Protein AF-A0A957KM81-F1 (afdb_monomer)

pLDDT: mean 91.2, std 4.21, range [75.12, 95.75]

Radius of gyration: 15.04 Å; Cα contacts (8 Å, |Δi|>4): 31; chains: 1; bounding box: 34×27×52 Å

Sequence (68 aa):
YDVIFYTTGAQSDRKLGIPGEDLPNSMSATEFVAWYNGHPDYRDLEVDLSCNAAIVVGVGNVAMDVAR

Mean predicted aligned error: 4.25 Å

Secondary structure (DSSP, 8-state):
------------------TTTTSTT---HHHHHHHHTT-GGGTT------SS-------SHHHHHHH-

Structure (mmCIF, N/CA/C/O backbone):
data_AF-A0A957KM81-F1
#
_entry.id   AF-A0A957KM81-F1
#
loop_
_atom_site.group_PDB
_atom_site.id
_atom_site.type_symbol
_atom_site.label_atom_id
_atom_site.label_alt_id
_atom_site.label_comp_id
_atom_site.label_asym_id
_atom_site.label_entity_id
_atom_site.label_seq_id
_atom_site.pdbx_PDB_ins_code
_atom_site.Cartn_x
_atom_site.Cartn_y
_atom_site.Cartn_z
_atom_site.occupancy
_atom_site.B_iso_or_equiv
_atom_site.auth_seq_id
_atom_site.auth_comp_id
_atom_site.auth_asym_id
_atom_site.auth_atom_id
_atom_site.pdbx_PDB_model_num
ATOM 1 N N . TYR A 1 1 ? 16.630 3.584 -31.784 1.00 75.12 1 TYR A N 1
ATOM 2 C CA . TYR A 1 1 ? 17.108 2.488 -30.928 1.00 75.12 1 TYR A CA 1
ATOM 3 C C . TYR A 1 1 ? 16.876 1.189 -31.660 1.00 75.12 1 TYR A C 1
ATOM 5 O O . TYR A 1 1 ? 15.794 1.026 -32.210 1.00 75.12 1 TYR A O 1
ATOM 13 N N . ASP A 1 2 ? 17.865 0.304 -31.661 1.00 88.38 2 ASP A N 1
ATOM 14 C CA . ASP A 1 2 ? 17.760 -1.025 -32.271 1.00 88.38 2 ASP A CA 1
ATOM 15 C C . ASP A 1 2 ? 17.049 -2.021 -31.340 1.00 88.38 2 ASP A C 1
ATOM 17 O O . ASP A 1 2 ? 16.338 -2.906 -31.804 1.00 88.38 2 ASP A O 1
ATOM 21 N N . VAL A 1 3 ? 17.174 -1.826 -30.020 1.00 84.00 3 VAL A N 1
ATOM 22 C CA . VAL A 1 3 ? 16.422 -2.534 -28.971 1.00 84.00 3 VAL A CA 1
ATOM 23 C C . VAL A 1 3 ? 16.142 -1.577 -27.809 1.00 84.00 3 VAL A C 1
ATOM 25 O O . VAL A 1 3 ? 16.954 -0.697 -27.515 1.00 84.00 3 VAL A O 1
ATOM 28 N N . ILE A 1 4 ? 14.998 -1.757 -27.142 1.00 91.50 4 ILE A N 1
ATOM 29 C CA . ILE A 1 4 ? 14.617 -1.048 -25.914 1.00 91.50 4 ILE A CA 1
ATOM 30 C C . ILE A 1 4 ? 14.306 -2.080 -24.827 1.00 91.50 4 ILE A C 1
ATOM 32 O O . ILE A 1 4 ? 13.553 -3.023 -25.065 1.00 91.50 4 ILE A O 1
ATOM 36 N N . PHE A 1 5 ? 14.858 -1.872 -23.631 1.00 90.25 5 PHE A N 1
ATOM 37 C CA . PHE A 1 5 ? 14.519 -2.633 -22.430 1.00 90.25 5 PHE A CA 1
ATOM 38 C C . PHE A 1 5 ? 13.711 -1.766 -21.468 1.00 90.25 5 PHE A C 1
ATOM 40 O O . PHE A 1 5 ? 14.090 -0.631 -21.183 1.00 90.25 5 PHE A O 1
ATOM 47 N N . TYR A 1 6 ? 12.625 -2.326 -20.939 1.00 89.94 6 TYR A N 1
ATOM 48 C CA . TYR A 1 6 ? 11.810 -1.702 -19.903 1.00 89.94 6 TYR A CA 1
ATOM 49 C C . TYR A 1 6 ? 12.101 -2.375 -18.562 1.00 89.94 6 TYR A C 1
ATOM 51 O O . TYR A 1 6 ? 11.824 -3.558 -18.379 1.00 89.94 6 TYR A O 1
ATOM 59 N N . THR A 1 7 ? 12.680 -1.616 -17.633 1.00 92.44 7 THR A N 1
ATOM 60 C CA . THR A 1 7 ? 13.113 -2.090 -16.306 1.00 92.44 7 THR A CA 1
ATOM 61 C C . THR A 1 7 ? 12.531 -1.214 -15.195 1.00 92.44 7 THR A C 1
ATOM 63 O O . THR A 1 7 ? 13.225 -0.834 -14.259 1.00 92.44 7 THR A O 1
ATOM 66 N N . THR A 1 8 ? 11.258 -0.840 -15.324 1.00 91.31 8 THR A N 1
ATOM 67 C CA . THR A 1 8 ? 10.564 0.102 -14.424 1.00 91.31 8 THR A CA 1
ATOM 68 C C . THR A 1 8 ? 10.047 -0.538 -13.133 1.00 91.31 8 THR A C 1
ATOM 70 O O . THR A 1 8 ? 9.510 0.161 -12.280 1.00 91.31 8 THR A O 1
ATOM 73 N N . GLY A 1 9 ? 10.197 -1.856 -12.974 1.00 88.69 9 GLY A N 1
ATOM 74 C CA . GLY A 1 9 ? 9.667 -2.590 -11.824 1.00 88.69 9 GLY A CA 1
ATOM 75 C C . GLY A 1 9 ? 8.134 -2.631 -11.794 1.00 88.69 9 GLY A C 1
ATOM 76 O O . GLY A 1 9 ? 7.477 -2.449 -12.820 1.00 88.69 9 GLY A O 1
ATOM 77 N N . ALA A 1 10 ? 7.576 -2.890 -10.610 1.00 83.25 10 ALA A N 1
ATOM 78 C CA . ALA A 1 10 ? 6.138 -2.897 -10.350 1.00 83.25 10 ALA A CA 1
ATOM 79 C C . ALA A 1 10 ? 5.778 -1.691 -9.475 1.00 83.25 10 ALA A C 1
ATOM 81 O O . ALA A 1 10 ? 6.082 -1.679 -8.287 1.00 83.25 10 ALA A O 1
ATOM 82 N N . GLN A 1 11 ? 5.173 -0.670 -10.082 1.00 76.25 11 GLN A N 1
ATOM 83 C CA . GLN A 1 11 ? 4.865 0.598 -9.406 1.00 76.25 11 GLN A CA 1
ATOM 84 C C . GLN A 1 11 ? 3.463 0.643 -8.784 1.00 76.25 11 GLN A C 1
ATOM 86 O O . GLN A 1 11 ? 3.176 1.548 -8.013 1.00 76.25 11 GLN A O 1
ATOM 91 N N . SER A 1 12 ? 2.580 -0.292 -9.145 1.00 77.94 12 SER A N 1
ATOM 92 C CA . SER A 1 12 ? 1.172 -0.289 -8.741 1.00 77.94 12 SER A CA 1
ATOM 93 C C . SER A 1 12 ? 0.844 -1.411 -7.767 1.00 77.94 12 SER A C 1
ATOM 95 O O . SER A 1 12 ? 1.298 -2.545 -7.947 1.00 77.94 12 SER A O 1
ATOM 97 N N . ASP A 1 13 ? -0.054 -1.121 -6.834 1.00 80.62 13 ASP A N 1
ATOM 98 C CA . ASP A 1 13 ? -0.534 -2.079 -5.845 1.00 80.62 13 ASP A CA 1
ATOM 99 C C . ASP A 1 13 ? -1.734 -2.900 -6.308 1.00 80.62 13 ASP A C 1
ATOM 101 O O . ASP A 1 13 ? -2.502 -2.515 -7.193 1.00 80.62 13 ASP A O 1
ATOM 105 N N . ARG A 1 14 ? -1.929 -4.049 -5.654 1.00 84.19 14 ARG A N 1
ATOM 106 C CA . ARG A 1 14 ? -3.125 -4.872 -5.836 1.00 84.19 14 ARG A CA 1
ATOM 107 C C . ARG A 1 14 ? -4.216 -4.420 -4.865 1.00 84.19 14 ARG A C 1
ATOM 109 O O . ARG A 1 14 ? -4.102 -4.669 -3.667 1.00 84.19 14 ARG A O 1
ATOM 116 N N . LYS A 1 15 ? -5.288 -3.825 -5.394 1.00 89.25 15 LYS A N 1
ATOM 117 C CA . LYS A 1 15 ? -6.508 -3.500 -4.634 1.00 89.25 15 LYS A CA 1
ATOM 118 C C . LYS A 1 15 ? -7.189 -4.769 -4.103 1.00 89.25 15 LYS A C 1
ATOM 120 O O . LYS A 1 15 ? -7.085 -5.837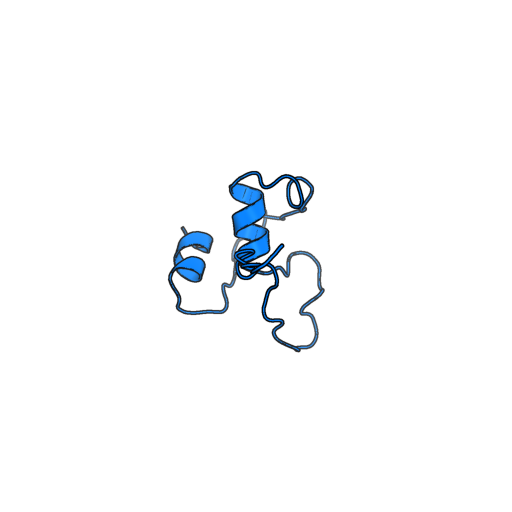 -4.717 1.00 89.25 15 LYS A O 1
ATOM 125 N N . LEU A 1 16 ? -7.867 -4.655 -2.960 1.00 90.00 16 LEU A N 1
ATOM 126 C CA . LEU A 1 16 ? -8.599 -5.767 -2.346 1.00 90.00 16 LEU A CA 1
ATOM 127 C C . LEU A 1 16 ? -9.990 -5.938 -2.974 1.00 90.00 16 LEU A C 1
ATOM 129 O O . LEU A 1 16 ? -10.501 -7.056 -3.003 1.00 90.00 16 LEU A O 1
ATOM 133 N N . GLY A 1 17 ? -10.576 -4.861 -3.505 1.00 92.81 17 GLY A N 1
ATOM 134 C CA . GLY A 1 17 ? -11.888 -4.856 -4.145 1.00 92.81 17 GLY A CA 1
ATOM 135 C C . GLY A 1 17 ? -13.038 -5.036 -3.155 1.00 92.81 17 GLY A C 1
ATOM 136 O O . GLY A 1 17 ? -14.052 -5.645 -3.502 1.00 92.81 17 GLY A O 1
ATOM 137 N N . ILE A 1 18 ? -12.873 -4.565 -1.915 1.00 93.44 18 ILE A N 1
ATOM 138 C CA . ILE A 1 18 ? -13.864 -4.717 -0.840 1.00 93.44 18 ILE A CA 1
ATOM 139 C C . ILE A 1 18 ? -14.480 -3.367 -0.448 1.00 93.44 18 ILE A C 1
ATOM 141 O O . ILE A 1 18 ? -13.805 -2.339 -0.512 1.00 93.44 18 ILE A O 1
ATOM 145 N N . PRO A 1 19 ? -15.746 -3.341 0.011 1.00 95.44 19 PRO A N 1
ATOM 146 C CA . PRO A 1 19 ? -16.340 -2.121 0.542 1.00 95.44 19 PRO A CA 1
ATOM 147 C C . PRO A 1 19 ? -15.508 -1.542 1.694 1.00 95.44 19 PRO A C 1
ATOM 149 O O . PRO A 1 19 ? -15.186 -2.254 2.644 1.00 95.44 19 PRO A O 1
ATOM 152 N N . GLY A 1 20 ? -15.203 -0.245 1.617 1.00 91.81 20 GLY A N 1
ATOM 153 C CA . GLY A 1 20 ? -14.438 0.475 2.637 1.00 91.81 20 GLY A CA 1
ATOM 154 C C . GLY A 1 20 ? -12.921 0.513 2.422 1.00 91.81 20 GLY A C 1
ATOM 155 O O . GLY A 1 20 ? -12.234 1.080 3.265 1.00 91.81 20 GLY A O 1
ATOM 156 N N . GLU A 1 21 ? -12.393 -0.032 1.318 1.00 92.62 21 GLU A N 1
ATOM 157 C CA . GLU A 1 21 ? -10.944 -0.013 1.029 1.00 92.62 21 GLU A CA 1
ATOM 158 C C . GLU A 1 21 ? -10.359 1.377 0.729 1.00 92.62 21 GLU A C 1
ATOM 160 O O . GLU A 1 21 ? -9.148 1.546 0.778 1.00 92.62 21 GLU A O 1
ATOM 165 N N . ASP A 1 22 ? -11.205 2.368 0.440 1.00 92.25 22 ASP A N 1
ATOM 166 C CA . ASP A 1 22 ? -10.794 3.760 0.212 1.00 92.25 22 ASP A CA 1
ATOM 167 C C . ASP A 1 22 ? -11.155 4.676 1.405 1.00 92.25 22 ASP A C 1
ATOM 169 O O . ASP A 1 22 ? -11.195 5.901 1.277 1.00 92.25 22 ASP A O 1
ATOM 173 N N . LEU A 1 23 ? -11.485 4.103 2.573 1.00 93.50 23 LEU A N 1
ATOM 174 C CA . LEU A 1 23 ? -11.695 4.886 3.796 1.00 93.50 23 LEU A CA 1
ATOM 175 C C . LEU A 1 23 ? -10.374 5.511 4.281 1.00 93.50 23 LEU A C 1
ATOM 177 O O . LEU A 1 23 ? -9.306 4.941 4.052 1.00 93.50 23 LEU A O 1
ATOM 181 N N . PRO A 1 24 ? -10.426 6.642 5.013 1.00 92.12 24 PRO A N 1
ATOM 182 C CA . PRO A 1 24 ? -9.234 7.229 5.620 1.00 92.12 24 PRO A CA 1
ATOM 183 C C . PRO A 1 24 ? -8.454 6.208 6.455 1.00 92.12 24 PRO A C 1
ATOM 185 O O . PRO A 1 24 ? -9.051 5.390 7.158 1.00 92.12 24 PRO A O 1
ATOM 188 N N . ASN A 1 25 ? -7.123 6.278 6.388 1.00 92.50 25 ASN A N 1
ATOM 189 C CA . ASN A 1 25 ? -6.200 5.340 7.036 1.00 92.50 25 ASN A CA 1
ATOM 190 C C . ASN A 1 25 ? -6.260 3.887 6.499 1.00 92.50 25 ASN A C 1
ATOM 192 O O . ASN A 1 25 ? -5.651 2.991 7.085 1.00 92.50 25 ASN A O 1
ATOM 196 N N . SER A 1 26 ? -6.961 3.641 5.382 1.00 94.44 26 SER A N 1
ATOM 197 C CA . SER A 1 26 ? -6.829 2.427 4.567 1.00 94.44 26 SER A CA 1
ATOM 198 C C . SER A 1 26 ? -5.874 2.707 3.408 1.00 94.44 26 SER A C 1
ATOM 200 O O . SER A 1 26 ? -6.134 3.572 2.576 1.00 94.44 26 SER A O 1
ATOM 202 N N . MET A 1 27 ? -4.739 2.015 3.383 1.00 93.69 27 MET A N 1
ATOM 203 C CA . MET 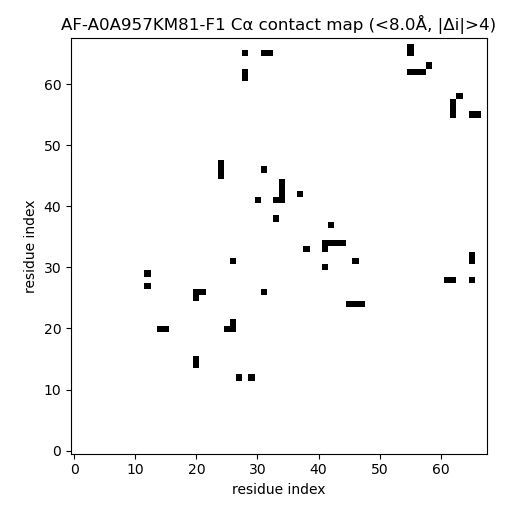A 1 27 ? -3.666 2.241 2.411 1.00 93.69 27 MET A CA 1
ATOM 204 C C . MET A 1 27 ? -2.950 0.935 2.085 1.00 93.69 27 MET A C 1
ATOM 206 O O . MET A 1 27 ? -3.049 -0.056 2.819 1.00 93.69 27 MET A O 1
ATOM 210 N N . SER A 1 28 ? -2.224 0.923 0.974 1.00 94.00 28 SER A N 1
ATOM 211 C CA . SER A 1 28 ? -1.395 -0.208 0.594 1.00 94.00 28 SER A CA 1
ATOM 212 C C . SER A 1 28 ? -0.127 -0.289 1.453 1.00 94.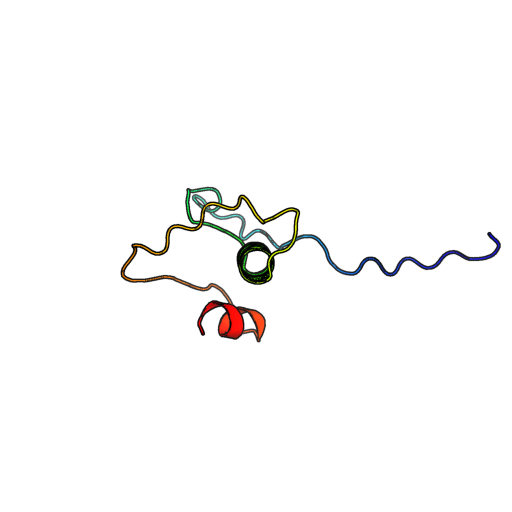00 28 SER A C 1
ATOM 214 O O . SER A 1 28 ? 0.379 0.698 1.990 1.00 94.00 28 SER A O 1
ATOM 216 N N . ALA A 1 29 ? 0.437 -1.494 1.535 1.00 92.69 29 ALA A N 1
ATOM 217 C CA . ALA A 1 29 ? 1.744 -1.699 2.146 1.00 92.69 29 ALA A CA 1
ATOM 218 C C . ALA A 1 29 ? 2.847 -0.898 1.426 1.00 92.69 29 ALA A C 1
ATOM 220 O O . ALA A 1 29 ? 3.735 -0.365 2.082 1.00 92.69 29 ALA A O 1
ATOM 221 N N . THR A 1 30 ? 2.793 -0.786 0.097 1.00 91.75 30 THR A N 1
ATOM 222 C CA . THR A 1 30 ? 3.783 -0.034 -0.687 1.00 91.75 30 THR A CA 1
ATOM 223 C C . THR A 1 30 ? 3.701 1.460 -0.406 1.00 91.75 30 THR A C 1
ATOM 225 O O . THR A 1 30 ? 4.744 2.090 -0.272 1.00 91.75 30 THR A O 1
ATOM 228 N N . GLU A 1 31 ? 2.496 2.017 -0.259 1.00 93.00 31 GLU A N 1
ATOM 229 C CA . GLU A 1 31 ? 2.281 3.429 0.086 1.00 93.00 31 GLU A CA 1
ATOM 230 C C . GLU A 1 31 ? 2.866 3.745 1.465 1.00 93.00 31 GLU A C 1
ATOM 232 O O . GLU A 1 31 ? 3.661 4.676 1.606 1.00 93.00 31 GLU A O 1
ATOM 237 N N . PHE A 1 32 ? 2.559 2.911 2.465 1.00 94.06 32 PHE A N 1
ATOM 238 C CA . PHE A 1 32 ? 3.111 3.052 3.814 1.00 94.06 32 PHE A CA 1
ATOM 239 C C . PHE A 1 32 ? 4.644 2.930 3.821 1.00 94.06 32 PHE A C 1
ATOM 241 O O . PHE A 1 32 ? 5.335 3.739 4.444 1.00 94.06 32 PHE A O 1
ATOM 248 N N . VAL A 1 33 ? 5.188 1.958 3.080 1.00 93.62 33 VAL A N 1
ATOM 249 C CA . VAL A 1 33 ? 6.636 1.753 2.931 1.00 93.62 33 VAL A CA 1
ATOM 250 C C . VAL A 1 33 ? 7.316 2.924 2.241 1.00 93.62 33 VAL A C 1
ATOM 252 O O . VAL A 1 33 ? 8.393 3.358 2.654 1.00 93.62 33 VAL A O 1
ATOM 255 N N . ALA A 1 34 ? 6.705 3.451 1.188 1.00 92.88 34 ALA A N 1
ATOM 256 C CA . ALA A 1 34 ? 7.222 4.595 0.461 1.00 92.88 34 ALA A CA 1
ATOM 257 C C . ALA A 1 34 ? 7.206 5.859 1.334 1.00 92.88 34 ALA A C 1
ATOM 259 O O . ALA A 1 34 ? 8.190 6.600 1.334 1.00 92.88 34 ALA A O 1
ATOM 260 N N . TRP A 1 35 ? 6.150 6.062 2.126 1.00 95.00 35 TRP A N 1
ATOM 261 C CA . TRP A 1 35 ? 6.043 7.167 3.076 1.00 95.00 35 TRP A CA 1
ATOM 262 C C . TRP A 1 35 ? 7.154 7.134 4.131 1.00 95.00 35 TRP A C 1
ATOM 264 O O . TRP A 1 35 ? 7.916 8.100 4.228 1.00 95.00 35 TRP A O 1
ATOM 274 N N . TYR A 1 36 ? 7.335 6.023 4.862 1.00 92.88 36 TYR A N 1
ATOM 275 C CA . TYR A 1 36 ? 8.353 5.992 5.925 1.00 92.88 36 TYR A CA 1
ATOM 276 C C . TYR A 1 36 ? 9.790 6.022 5.378 1.00 92.88 36 TYR A C 1
ATOM 278 O O . TYR A 1 36 ? 10.705 6.457 6.077 1.00 92.88 36 TYR A O 1
ATOM 286 N N . ASN A 1 37 ? 10.006 5.595 4.126 1.00 94.00 37 ASN A N 1
ATOM 287 C CA . ASN A 1 37 ? 11.301 5.709 3.443 1.00 94.00 37 ASN A CA 1
ATOM 288 C C . ASN A 1 37 ? 11.527 7.079 2.776 1.00 94.00 37 ASN A C 1
ATOM 290 O O . ASN A 1 37 ? 12.594 7.306 2.202 1.00 94.00 37 ASN A O 1
ATOM 294 N N . GLY A 1 38 ? 10.555 7.995 2.834 1.00 92.88 38 GLY A N 1
ATOM 295 C CA . GLY A 1 38 ? 10.690 9.349 2.298 1.00 92.88 38 GLY A CA 1
ATOM 296 C C . GLY A 1 38 ? 10.616 9.438 0.773 1.00 92.88 38 GLY A C 1
ATOM 297 O O . GLY A 1 38 ? 11.242 10.319 0.180 1.00 92.88 38 GLY A O 1
ATOM 298 N N . HIS A 1 39 ? 9.871 8.542 0.120 1.00 92.94 39 HIS A N 1
ATOM 299 C CA . HIS A 1 39 ? 9.617 8.640 -1.314 1.00 92.94 39 HIS A CA 1
ATOM 300 C C . HIS A 1 39 ? 8.910 9.973 -1.630 1.00 92.94 39 HIS A C 1
ATOM 302 O O . HIS A 1 39 ? 7.876 10.259 -1.020 1.00 92.94 39 HIS A O 1
ATOM 308 N N . PRO A 1 40 ? 9.407 10.785 -2.586 1.00 92.94 40 PRO A N 1
ATOM 309 C CA . PRO A 1 40 ? 8.872 12.124 -2.844 1.00 92.94 40 PRO A CA 1
ATOM 310 C C . PRO A 1 40 ? 7.368 12.154 -3.117 1.00 92.94 40 PRO A C 1
ATOM 312 O O . PRO A 1 40 ? 6.686 13.037 -2.609 1.00 92.94 40 PRO A O 1
ATOM 315 N N . ASP A 1 41 ? 6.856 11.164 -3.850 1.00 92.06 41 ASP A N 1
ATOM 316 C CA . ASP A 1 41 ? 5.433 11.084 -4.213 1.00 92.06 41 ASP A CA 1
ATOM 317 C C . ASP A 1 41 ? 4.506 10.729 -3.036 1.00 92.06 41 ASP A C 1
ATOM 319 O O . ASP A 1 41 ? 3.306 10.966 -3.118 1.00 92.06 41 ASP A O 1
ATOM 323 N N . TYR A 1 42 ? 5.046 10.189 -1.936 1.00 91.56 42 TYR A N 1
ATOM 324 C CA . TYR A 1 42 ? 4.272 9.750 -0.763 1.00 91.56 42 TYR A CA 1
ATOM 325 C C . TYR A 1 42 ? 4.579 10.568 0.491 1.00 91.56 42 TYR A C 1
ATOM 327 O O . TYR A 1 42 ? 4.122 10.239 1.580 1.00 91.56 42 TYR A O 1
ATOM 335 N N . ARG A 1 43 ? 5.349 11.652 0.360 1.00 90.50 43 ARG A N 1
ATOM 336 C CA . ARG A 1 43 ? 5.778 12.481 1.494 1.00 90.50 43 ARG A CA 1
ATOM 337 C C . ARG A 1 43 ? 4.622 13.145 2.248 1.00 90.50 43 ARG A C 1
ATOM 339 O O . ARG A 1 43 ? 4.756 13.411 3.436 1.00 90.50 43 ARG A O 1
ATOM 346 N N . ASP A 1 44 ? 3.532 13.424 1.536 1.00 91.94 44 ASP A N 1
ATOM 347 C CA . ASP A 1 44 ? 2.342 14.110 2.044 1.00 91.94 44 ASP A CA 1
ATOM 348 C C . ASP A 1 44 ? 1.229 13.109 2.409 1.00 91.94 44 ASP A C 1
ATOM 350 O O . ASP A 1 44 ? 0.089 13.504 2.642 1.00 91.94 44 ASP A O 1
ATOM 354 N N . LEU A 1 45 ? 1.540 11.803 2.441 1.00 91.69 45 LEU A N 1
ATOM 355 C CA . LEU A 1 45 ? 0.601 10.779 2.885 1.00 91.69 45 LEU A CA 1
ATOM 356 C C . LEU A 1 45 ? 0.293 10.987 4.374 1.00 91.69 45 LEU A C 1
ATOM 358 O O . LEU A 1 45 ? 1.172 10.873 5.231 1.00 91.69 45 LEU A O 1
ATOM 362 N N . GLU A 1 46 ? -0.967 11.290 4.680 1.00 91.06 46 GLU A N 1
ATOM 363 C CA . GLU A 1 46 ? -1.446 11.429 6.053 1.00 91.06 46 GLU A CA 1
ATOM 364 C C . GLU A 1 46 ? -1.707 10.045 6.654 1.00 91.06 46 GLU A C 1
ATOM 366 O O . GLU A 1 46 ? -2.724 9.403 6.386 1.00 91.06 46 GLU A O 1
ATOM 371 N N . VAL A 1 47 ? -0.764 9.584 7.473 1.00 91.88 47 VAL A N 1
ATOM 372 C CA . VAL A 1 47 ? -0.869 8.326 8.213 1.00 91.88 47 VAL A CA 1
ATOM 373 C C . VAL A 1 47 ? -1.214 8.632 9.668 1.00 91.88 47 VAL A C 1
ATOM 375 O O . VAL A 1 47 ? -0.406 9.211 10.398 1.00 91.88 47 VAL A O 1
ATOM 378 N N . ASP A 1 48 ? -2.409 8.232 10.107 1.00 93.31 48 ASP A N 1
ATOM 379 C CA . ASP A 1 48 ? -2.831 8.394 11.499 1.00 93.31 48 ASP A CA 1
ATOM 380 C C . ASP A 1 48 ? -2.412 7.174 12.331 1.00 93.31 48 ASP A C 1
ATOM 382 O O . ASP A 1 48 ? -3.009 6.097 12.254 1.00 93.31 48 ASP A O 1
ATOM 386 N N . LEU A 1 49 ? -1.376 7.367 13.150 1.00 93.06 49 L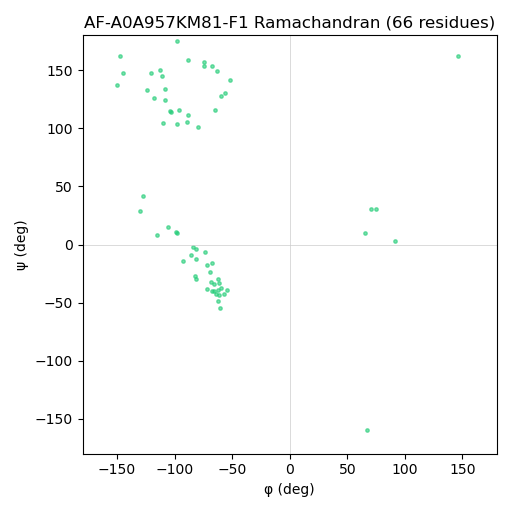EU A N 1
ATOM 387 C CA . LEU A 1 49 ? -0.826 6.360 14.063 1.00 93.06 49 LEU A CA 1
ATOM 388 C C . LEU A 1 49 ? -1.345 6.500 15.504 1.00 93.06 49 LEU A C 1
ATOM 390 O O . LEU A 1 49 ? -0.816 5.862 16.412 1.00 93.06 49 LEU A O 1
ATOM 394 N N . SER A 1 50 ? -2.355 7.341 15.750 1.00 95.69 50 SER A N 1
ATOM 395 C CA . SER A 1 50 ? -2.923 7.538 17.094 1.00 95.69 50 SER A CA 1
ATOM 396 C C . SER A 1 50 ? -3.786 6.364 17.580 1.00 95.69 50 SER A C 1
ATOM 398 O O . SER A 1 50 ? -4.219 6.338 18.736 1.00 95.69 50 SER A O 1
ATOM 400 N N . CYS A 1 51 ? -4.045 5.383 16.714 1.00 92.50 51 CYS A N 1
ATOM 401 C CA . CYS A 1 51 ? -4.829 4.201 17.029 1.00 92.50 51 CYS A CA 1
ATOM 402 C C . CYS A 1 51 ? -4.060 3.200 17.912 1.00 92.50 51 CYS A C 1
ATOM 404 O O . CYS A 1 51 ? -2.839 3.088 17.875 1.00 92.50 51 CYS A O 1
ATOM 406 N N . ASN A 1 52 ? -4.798 2.402 18.689 1.00 95.75 52 ASN A N 1
ATOM 407 C CA . ASN A 1 52 ? -4.211 1.346 19.528 1.00 95.75 52 ASN A CA 1
ATOM 408 C C . ASN A 1 52 ? -3.911 0.050 18.756 1.00 95.75 52 ASN A C 1
ATOM 410 O O . ASN A 1 52 ? -3.292 -0.861 19.304 1.00 95.75 52 ASN A O 1
ATOM 414 N N . ALA A 1 53 ? -4.424 -0.081 17.531 1.00 94.81 53 ALA A N 1
ATOM 415 C CA . ALA A 1 53 ? -4.314 -1.293 16.735 1.00 94.81 53 ALA A CA 1
ATOM 416 C C . ALA A 1 53 ? -4.300 -0.967 15.239 1.00 94.81 53 ALA A C 1
ATOM 418 O O . ALA A 1 53 ? -5.124 -0.188 14.762 1.00 94.81 53 ALA A O 1
ATOM 419 N N . ALA A 1 54 ? -3.409 -1.640 14.513 1.00 94.62 54 ALA A N 1
ATOM 420 C CA . ALA A 1 54 ? -3.343 -1.655 13.058 1.00 94.62 54 ALA A CA 1
ATOM 421 C C . ALA A 1 54 ? -3.496 -3.098 12.5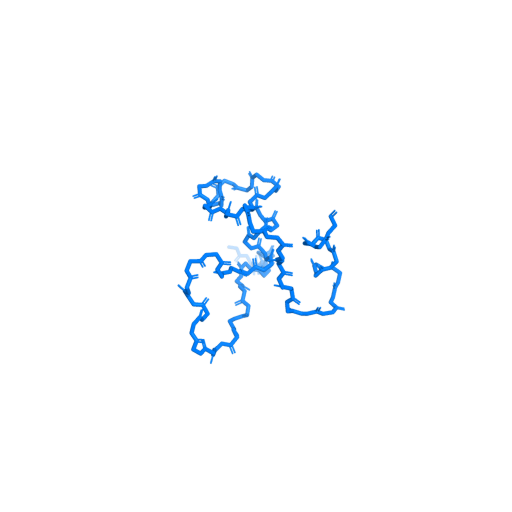53 1.00 94.62 54 ALA A C 1
ATOM 423 O O . ALA A 1 54 ? -3.083 -4.046 13.224 1.00 94.62 54 ALA A O 1
ATOM 424 N N . ILE A 1 55 ? -4.098 -3.268 11.376 1.00 94.94 55 ILE A N 1
ATOM 425 C CA . ILE A 1 55 ? -4.303 -4.574 10.741 1.00 94.94 55 ILE A CA 1
ATOM 426 C C . ILE A 1 55 ? -3.543 -4.597 9.420 1.00 94.94 55 ILE A C 1
ATOM 428 O O . ILE A 1 55 ? -3.762 -3.746 8.564 1.00 94.94 55 ILE A O 1
ATOM 432 N N . VAL A 1 56 ? -2.689 -5.604 9.238 1.00 94.81 56 VAL A N 1
ATOM 433 C CA . VAL A 1 56 ? -1.946 -5.828 7.993 1.00 94.81 56 VAL A CA 1
ATOM 434 C C . VAL A 1 56 ? -2.521 -7.049 7.283 1.00 94.81 56 VAL A C 1
ATOM 436 O O . VAL A 1 56 ? -2.601 -8.136 7.854 1.00 94.81 56 VAL A O 1
ATOM 439 N N . VAL A 1 57 ? -2.927 -6.878 6.024 1.00 93.75 57 VAL A N 1
ATOM 440 C CA . VAL A 1 57 ? -3.481 -7.961 5.201 1.00 93.75 57 VAL A CA 1
ATOM 441 C C . VAL A 1 57 ? -2.385 -8.534 4.304 1.00 93.75 57 VAL A C 1
ATOM 443 O O . VAL A 1 57 ? -2.022 -7.953 3.286 1.00 93.75 57 VAL A O 1
ATOM 446 N N . GLY A 1 58 ? -1.866 -9.703 4.675 1.00 91.94 58 GLY A N 1
ATOM 447 C CA . GLY A 1 58 ? -0.828 -10.415 3.927 1.00 91.94 58 GLY A CA 1
ATOM 448 C C . GLY A 1 58 ? 0.129 -1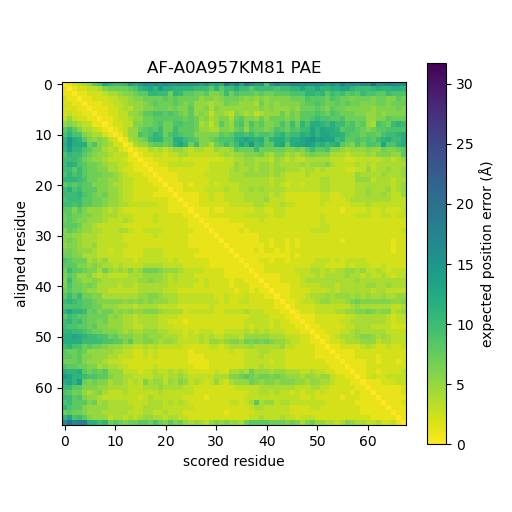1.171 4.847 1.00 91.94 58 GLY A C 1
ATOM 449 O O . GLY A 1 58 ? 0.191 -10.901 6.040 1.00 91.94 58 GLY A O 1
ATOM 450 N N . VAL A 1 59 ? 0.875 -12.130 4.291 1.00 92.62 59 VAL A N 1
ATOM 451 C CA . VAL A 1 59 ? 1.844 -12.966 5.041 1.00 92.62 59 VAL A CA 1
ATOM 452 C C . VAL A 1 59 ? 3.215 -12.986 4.343 1.00 92.62 59 VAL A C 1
ATOM 454 O O . VAL A 1 59 ? 3.941 -13.973 4.370 1.00 92.62 59 VAL A O 1
ATOM 457 N N . GLY A 1 60 ? 3.545 -11.908 3.627 1.00 91.44 60 GLY A N 1
ATOM 458 C CA . GLY A 1 60 ? 4.831 -11.739 2.942 1.00 91.44 60 GLY A CA 1
ATOM 459 C C . GLY A 1 60 ? 5.818 -10.891 3.746 1.00 91.44 60 GLY A C 1
ATOM 460 O O . GLY A 1 60 ? 5.453 -10.303 4.758 1.00 91.44 60 GLY A O 1
ATOM 461 N N . ASN A 1 61 ? 7.053 -10.762 3.254 1.00 92.25 61 ASN A N 1
ATOM 462 C CA . ASN A 1 61 ? 8.091 -9.956 3.914 1.00 92.25 61 ASN A CA 1
ATOM 463 C C . ASN A 1 61 ? 7.667 -8.500 4.129 1.00 92.25 61 ASN A C 1
ATOM 465 O O . ASN A 1 61 ? 7.804 -7.992 5.233 1.00 92.25 61 ASN A O 1
ATOM 469 N N . VAL A 1 62 ? 7.037 -7.882 3.127 1.00 91.50 62 VAL A N 1
ATOM 470 C CA . VAL A 1 62 ? 6.550 -6.498 3.239 1.00 91.50 62 VAL A CA 1
ATOM 471 C C . VAL A 1 62 ? 5.508 -6.351 4.355 1.00 91.50 62 VAL A C 1
ATOM 473 O O . VAL A 1 62 ? 5.477 -5.336 5.037 1.00 91.50 62 VAL A O 1
ATOM 476 N N . ALA A 1 63 ? 4.685 -7.376 4.607 1.00 92.44 63 ALA A N 1
ATOM 477 C CA . ALA A 1 63 ? 3.732 -7.338 5.718 1.00 92.44 63 ALA A CA 1
ATOM 478 C C . ALA A 1 63 ? 4.444 -7.322 7.082 1.00 92.44 63 ALA A C 1
ATOM 480 O O . ALA A 1 63 ? 3.975 -6.670 8.010 1.00 92.44 63 ALA A O 1
ATOM 481 N N . MET A 1 64 ? 5.587 -8.006 7.196 1.00 92.06 64 MET A N 1
ATOM 482 C CA . MET A 1 64 ? 6.426 -7.946 8.395 1.00 92.06 64 MET A CA 1
ATOM 483 C C . MET A 1 64 ? 7.138 -6.598 8.523 1.00 92.06 64 MET A C 1
ATOM 485 O O . MET A 1 64 ? 7.223 -6.083 9.631 1.00 92.06 64 MET A O 1
ATOM 489 N N . ASP A 1 65 ? 7.606 -6.019 7.414 1.00 91.56 65 ASP A N 1
ATOM 490 C CA . ASP A 1 65 ? 8.256 -4.703 7.413 1.00 91.56 65 ASP A CA 1
ATOM 491 C C . ASP A 1 65 ? 7.301 -3.598 7.888 1.00 91.56 65 ASP A C 1
ATOM 493 O O . ASP A 1 65 ? 7.703 -2.738 8.663 1.00 91.56 65 ASP A O 1
ATOM 497 N N . VAL A 1 66 ? 6.026 -3.659 7.488 1.00 92.19 66 VAL A N 1
ATOM 498 C CA . VAL A 1 66 ? 4.978 -2.725 7.939 1.00 92.19 66 VAL A CA 1
ATOM 499 C C . VAL A 1 66 ? 4.634 -2.907 9.424 1.00 92.19 66 VAL A C 1
ATOM 501 O O . VAL A 1 66 ? 4.264 -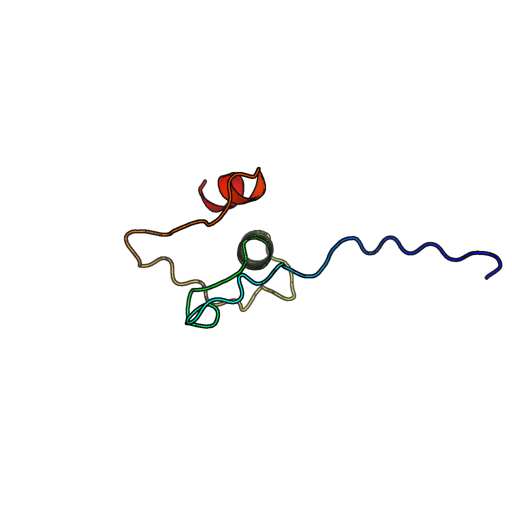1.948 10.091 1.00 92.19 66 VAL A O 1
ATOM 504 N N . ALA A 1 67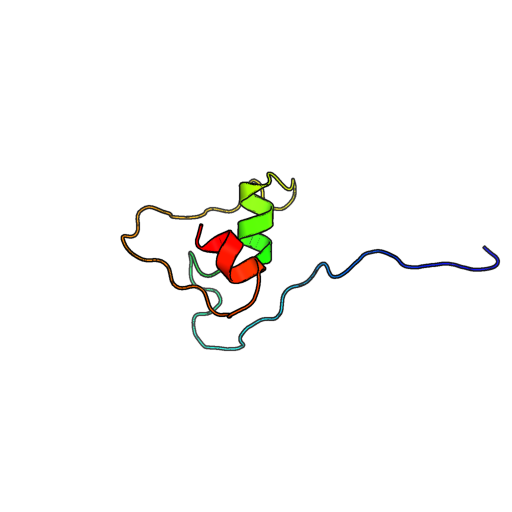 ? 4.728 -4.131 9.949 1.00 91.81 67 ALA A N 1
ATOM 505 C CA . ALA A 1 67 ? 4.357 -4.442 11.330 1.00 91.81 67 ALA A CA 1
ATOM 506 C C . ALA A 1 67 ? 5.476 -4.192 12.362 1.00 91.81 67 ALA A C 1
ATOM 508 O O . ALA A 1 67 ? 5.225 -4.334 13.561 1.00 91.81 67 ALA A O 1
ATOM 509 N N . ARG A 1 68 ? 6.701 -3.906 11.912 1.00 87.69 68 ARG A N 1
ATOM 510 C CA . ARG A 1 68 ? 7.902 -3.799 12.749 1.00 87.69 68 ARG A CA 1
ATOM 511 C C . ARG A 1 68 ? 8.104 -2.395 13.310 1.00 87.69 68 ARG A C 1
ATOM 513 O O . ARG A 1 68 ? 8.538 -2.330 14.483 1.00 87.69 68 ARG A O 1
#

Solvent-accessible surface area (backbone atoms only — not comparable to full-atom values): 4964 Å² total; per-residue (Å²): 128,97,75,86,86,87,84,81,76,84,89,74,83,84,79,86,88,52,94,70,61,84,38,90,83,47,76,55,70,65,55,55,52,34,30,81,70,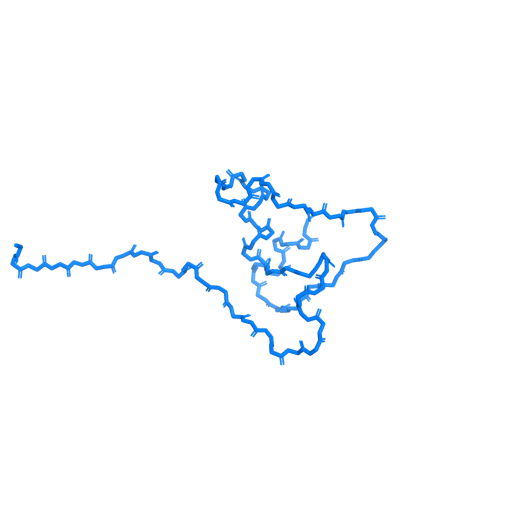59,36,81,93,30,62,84,64,77,76,78,76,87,61,96,74,86,86,76,93,66,92,49,72,67,45,52,64,75,72,108

Foldseek 3Di:
DVDDDDDPPDPDDDQPPDPPCPPPQRDDLVLLVCCVVVPPVNVPPDHDPVDPDDDFPDDDPSSVVSVD